Protein AF-A0A645EYM7-F1 (afdb_monomer_lite)

Structure (mmCIF, N/CA/C/O backbone):
data_AF-A0A645EYM7-F1
#
_entry.id   AF-A0A645EYM7-F1
#
loop_
_atom_site.group_PDB
_atom_site.id
_atom_site.type_symbol
_atom_site.label_atom_id
_atom_site.label_alt_id
_atom_site.label_comp_id
_atom_site.label_asym_id
_atom_site.label_entity_id
_atom_site.label_seq_id
_atom_site.pdbx_PDB_ins_code
_atom_site.Cartn_x
_atom_site.Cartn_y
_atom_site.Cartn_z
_atom_site.occupancy
_atom_site.B_iso_or_equiv
_atom_site.auth_seq_id
_atom_site.auth_comp_id
_atom_site.auth_asym_id
_atom_site.auth_atom_id
_atom_site.pdbx_PDB_model_num
ATOM 1 N N . MET A 1 1 ? -18.315 10.272 9.580 1.00 70.06 1 MET A N 1
ATOM 2 C CA . MET A 1 1 ? -17.688 8.959 9.859 1.00 70.06 1 MET A CA 1
ATOM 3 C C . MET A 1 1 ? -16.837 8.493 8.682 1.00 70.06 1 MET A C 1
ATOM 5 O O . MET A 1 1 ? -15.646 8.305 8.878 1.00 70.06 1 MET A O 1
ATOM 9 N N . LEU A 1 2 ? -17.404 8.429 7.467 1.00 84.62 2 LEU A N 1
ATOM 10 C CA . LEU A 1 2 ? -16.695 8.062 6.228 1.00 84.62 2 LEU A CA 1
ATOM 11 C C . LEU A 1 2 ? -15.473 8.955 5.913 1.00 84.62 2 LEU A C 1
ATOM 13 O O . LEU A 1 2 ? -14.402 8.462 5.588 1.00 84.62 2 LEU A O 1
ATOM 17 N N . GLU A 1 3 ? -15.597 10.274 6.064 1.00 89.88 3 GLU A N 1
ATOM 18 C CA . GLU A 1 3 ? -14.463 11.180 5.808 1.00 89.88 3 GLU A CA 1
ATOM 19 C C . GLU A 1 3 ? -13.310 10.978 6.798 1.00 89.88 3 GLU A C 1
ATOM 21 O O . GLU A 1 3 ? -12.147 11.020 6.414 1.00 89.88 3 GLU A O 1
ATOM 26 N N . LYS A 1 4 ? -13.620 10.653 8.060 1.00 92.31 4 LYS A N 1
ATOM 27 C CA . LYS A 1 4 ? -12.596 10.369 9.070 1.00 92.31 4 LYS A CA 1
ATOM 28 C C . LYS A 1 4 ? -11.814 9.102 8.719 1.00 92.31 4 LYS A C 1
ATOM 30 O O . LYS A 1 4 ? -10.593 9.132 8.742 1.00 92.31 4 LYS A O 1
ATOM 35 N N . ILE A 1 5 ? -12.497 8.016 8.344 1.00 93.94 5 ILE A N 1
ATOM 36 C CA . ILE A 1 5 ? -11.813 6.776 7.951 1.00 93.94 5 ILE A CA 1
ATOM 37 C C . ILE A 1 5 ? -10.957 6.971 6.691 1.00 93.94 5 ILE A C 1
ATOM 39 O O . ILE A 1 5 ? -9.828 6.494 6.650 1.00 93.94 5 ILE A O 1
ATOM 43 N N . LYS A 1 6 ? -11.432 7.736 5.696 1.00 93.38 6 LYS A N 1
ATOM 44 C CA . LYS A 1 6 ? -10.640 8.065 4.499 1.00 93.38 6 LYS A CA 1
ATOM 45 C C . LYS A 1 6 ? -9.358 8.818 4.846 1.00 93.38 6 LYS A C 1
ATOM 47 O O . LYS A 1 6 ? -8.301 8.470 4.329 1.00 93.38 6 LYS A O 1
ATOM 52 N N . VAL A 1 7 ? -9.443 9.833 5.709 1.00 95.81 7 VAL A N 1
ATOM 53 C CA . VAL A 1 7 ? -8.277 10.619 6.142 1.00 95.81 7 VAL A CA 1
ATOM 54 C C . VAL A 1 7 ? -7.253 9.735 6.850 1.00 95.81 7 VAL A C 1
ATOM 56 O O . VAL A 1 7 ? -6.069 9.829 6.543 1.00 95.81 7 VAL A O 1
ATOM 59 N N . GLU A 1 8 ? -7.698 8.841 7.732 1.00 96.12 8 GLU A N 1
ATOM 60 C CA . GLU A 1 8 ? -6.806 7.916 8.439 1.00 96.12 8 GLU A CA 1
ATOM 61 C C . GLU A 1 8 ? -6.153 6.912 7.479 1.00 96.12 8 GLU A C 1
ATOM 63 O O . GLU A 1 8 ? -4.939 6.742 7.503 1.00 96.12 8 GLU A O 1
ATOM 68 N N . ILE A 1 9 ? -6.910 6.320 6.547 1.00 94.88 9 ILE A N 1
ATOM 69 C CA . ILE A 1 9 ? -6.338 5.441 5.512 1.00 94.88 9 ILE A CA 1
ATOM 70 C C . ILE A 1 9 ? -5.295 6.195 4.675 1.00 94.88 9 ILE A C 1
ATOM 72 O O . ILE A 1 9 ? -4.215 5.669 4.410 1.00 94.88 9 ILE A O 1
ATOM 76 N N . LEU A 1 10 ? -5.584 7.437 4.273 1.00 95.19 10 LEU A N 1
ATOM 77 C CA . LEU A 1 10 ? -4.629 8.271 3.542 1.00 95.19 10 LEU A CA 1
ATOM 78 C C . LEU A 1 10 ? -3.385 8.584 4.378 1.00 95.19 10 LEU A C 1
ATOM 80 O O . LEU A 1 10 ? -2.281 8.570 3.835 1.00 95.19 10 LEU A O 1
ATOM 84 N N . HIS A 1 11 ? -3.542 8.846 5.675 1.00 96.50 11 HIS A N 1
ATOM 85 C CA . HIS A 1 11 ? -2.425 9.068 6.589 1.00 96.50 11 HIS A CA 1
ATOM 86 C C . HIS A 1 11 ? -1.499 7.849 6.631 1.00 96.50 11 HIS A C 1
ATOM 88 O O . HIS A 1 11 ? -0.293 7.971 6.408 1.00 96.50 11 HIS A O 1
ATOM 94 N N . GLU A 1 12 ? -2.067 6.658 6.795 1.00 96.56 12 GLU A N 1
ATOM 95 C CA . GLU A 1 12 ? -1.293 5.422 6.826 1.00 96.56 12 GLU A CA 1
ATOM 96 C C . GLU A 1 12 ? -0.639 5.098 5.474 1.00 96.56 12 GLU A C 1
ATOM 98 O O . GLU A 1 12 ? 0.522 4.689 5.430 1.00 96.56 12 GLU A O 1
ATOM 103 N N . LEU A 1 13 ? -1.316 5.355 4.348 1.00 96.00 13 LEU A N 1
ATOM 104 C CA . LEU A 1 13 ? -0.717 5.242 3.011 1.00 96.00 13 LEU A CA 1
ATOM 105 C C . LEU A 1 13 ? 0.438 6.233 2.805 1.00 96.00 13 LEU A C 1
ATOM 107 O O . LEU A 1 13 ? 1.407 5.915 2.114 1.00 96.00 13 LEU A O 1
ATOM 111 N N . ASN A 1 14 ? 0.357 7.425 3.401 1.00 94.94 14 ASN A N 1
ATOM 112 C CA . ASN A 1 14 ? 1.418 8.432 3.365 1.00 94.94 14 ASN A CA 1
ATOM 113 C C . ASN A 1 14 ? 2.623 8.071 4.246 1.00 94.94 14 ASN A C 1
ATOM 115 O O . ASN A 1 14 ? 3.704 8.603 4.009 1.00 94.94 14 ASN A O 1
ATOM 119 N N . SER A 1 15 ? 2.473 7.154 5.207 1.00 95.62 15 SER A N 1
ATOM 120 C CA . SER A 1 15 ? 3.593 6.638 6.012 1.00 95.62 15 SER A CA 1
ATOM 121 C C . SER A 1 15 ? 4.522 5.696 5.228 1.00 95.62 15 SER A C 1
ATOM 123 O O . SER A 1 15 ? 5.640 5.392 5.657 1.00 95.62 15 SER A O 1
ATOM 125 N N . LEU A 1 16 ? 4.071 5.207 4.068 1.00 96.12 16 LEU A N 1
ATOM 126 C CA . LEU A 1 16 ? 4.873 4.365 3.192 1.00 96.12 16 LEU A CA 1
ATOM 127 C C . LEU A 1 16 ? 5.966 5.176 2.493 1.00 96.12 16 LEU A C 1
ATOM 129 O O . LEU A 1 16 ? 5.782 6.330 2.111 1.00 96.12 16 LEU A O 1
ATOM 133 N N . THR A 1 17 ? 7.101 4.525 2.225 1.00 95.25 17 THR A N 1
ATOM 134 C CA . THR A 1 17 ? 8.127 5.113 1.357 1.00 95.25 17 THR A CA 1
ATOM 135 C C . THR A 1 17 ? 7.572 5.345 -0.047 1.00 95.25 17 THR A C 1
ATOM 137 O O . THR A 1 17 ? 6.676 4.624 -0.490 1.00 95.25 17 THR A O 1
ATOM 140 N N . PHE A 1 18 ? 8.150 6.300 -0.783 1.00 93.25 18 PHE A N 1
ATOM 141 C CA . PHE A 1 18 ? 7.710 6.653 -2.138 1.00 93.25 18 PHE A CA 1
ATOM 142 C C . PHE A 1 18 ? 7.495 5.425 -3.039 1.00 93.25 18 PHE A C 1
ATOM 144 O O . PHE A 1 18 ? 6.421 5.255 -3.606 1.00 93.25 18 PHE A O 1
ATOM 151 N N . HIS A 1 19 ? 8.471 4.515 -3.094 1.00 93.38 19 HIS A N 1
ATOM 152 C CA . HIS A 1 19 ? 8.385 3.305 -3.914 1.00 93.38 19 HIS A CA 1
ATOM 153 C C . HIS A 1 19 ? 7.284 2.342 -3.452 1.00 93.38 19 HIS A C 1
ATOM 155 O O . HIS A 1 19 ? 6.559 1.797 -4.280 1.00 93.38 19 HIS A O 1
ATOM 161 N N . LYS A 1 20 ? 7.118 2.147 -2.136 1.00 96.50 20 LYS A N 1
ATOM 162 C CA . LYS A 1 20 ? 6.028 1.326 -1.586 1.00 96.50 20 LYS A CA 1
ATOM 163 C C . LYS A 1 20 ? 4.669 1.924 -1.938 1.00 96.50 20 LYS A C 1
ATOM 165 O O . LYS A 1 20 ? 3.788 1.201 -2.391 1.00 96.50 20 LYS A O 1
ATOM 170 N N . LYS A 1 21 ? 4.523 3.240 -1.775 1.00 96.62 21 LYS A N 1
ATOM 171 C CA . LYS A 1 21 ? 3.296 3.968 -2.090 1.00 96.62 21 LYS A CA 1
ATOM 172 C C . LYS A 1 21 ? 2.970 3.901 -3.583 1.00 96.62 21 LYS A C 1
ATOM 174 O O . LYS A 1 21 ? 1.845 3.560 -3.923 1.00 96.62 21 LYS A O 1
ATOM 179 N N . ALA A 1 22 ? 3.945 4.144 -4.459 1.00 96.31 22 ALA A N 1
ATOM 180 C CA . ALA A 1 22 ? 3.770 4.056 -5.909 1.00 96.31 22 ALA A CA 1
ATOM 181 C C . ALA A 1 22 ? 3.312 2.655 -6.348 1.00 96.31 22 ALA A C 1
ATOM 183 O O . ALA A 1 22 ? 2.372 2.529 -7.126 1.00 96.31 22 ALA A O 1
ATOM 184 N N . VAL A 1 23 ? 3.919 1.599 -5.795 1.00 97.69 23 VAL A N 1
ATOM 185 C CA . VAL A 1 23 ? 3.519 0.214 -6.084 1.00 97.69 23 VAL A CA 1
ATOM 186 C C . VAL A 1 23 ? 2.108 -0.095 -5.572 1.00 97.69 23 VAL A C 1
ATOM 188 O O . VAL A 1 23 ? 1.330 -0.720 -6.288 1.00 97.69 23 VAL A O 1
ATOM 191 N N . ILE A 1 24 ? 1.763 0.323 -4.348 1.00 97.56 24 ILE A N 1
ATOM 192 C CA . ILE A 1 24 ? 0.443 0.058 -3.755 1.00 97.56 24 ILE A CA 1
ATOM 193 C C . ILE A 1 24 ? -0.665 0.799 -4.503 1.00 97.56 24 ILE A C 1
ATOM 195 O O . ILE A 1 24 ? -1.662 0.173 -4.855 1.00 97.56 24 ILE A O 1
ATOM 199 N N . LEU A 1 25 ? -0.485 2.096 -4.770 1.00 96.62 25 LEU A N 1
ATOM 200 C CA . LEU A 1 25 ? -1.469 2.893 -5.504 1.00 96.62 25 LEU A CA 1
ATOM 201 C C . LEU A 1 25 ? -1.616 2.384 -6.939 1.00 96.62 25 LEU A C 1
ATOM 203 O O . LEU A 1 25 ? -2.730 2.079 -7.357 1.00 96.62 25 LEU A O 1
ATOM 207 N N . GLY A 1 26 ? -0.496 2.164 -7.632 1.00 97.00 26 GLY A N 1
ATOM 208 C CA . GLY A 1 26 ? -0.505 1.649 -8.996 1.00 97.00 26 GLY A CA 1
ATOM 209 C C . GLY A 1 26 ? -1.229 0.307 -9.120 1.00 97.00 26 GLY A C 1
ATOM 210 O O . GLY A 1 26 ? -1.976 0.097 -10.069 1.00 97.00 26 GLY A O 1
ATOM 211 N N . PHE A 1 27 ? -1.047 -0.603 -8.157 1.00 97.56 27 PHE A N 1
ATOM 212 C CA . PHE A 1 27 ? -1.665 -1.929 -8.213 1.00 97.56 27 PHE A CA 1
ATOM 213 C C . PHE A 1 27 ? -3.132 -1.943 -7.753 1.00 97.56 27 PHE A C 1
ATOM 215 O O . PHE A 1 27 ? -3.973 -2.517 -8.439 1.00 97.56 27 PHE A O 1
ATOM 222 N N . TYR A 1 28 ? -3.448 -1.351 -6.596 1.00 96.56 28 TYR A N 1
ATOM 223 C CA . TYR A 1 28 ? -4.772 -1.486 -5.970 1.00 96.56 28 TYR A CA 1
ATOM 224 C C . TYR A 1 28 ? -5.757 -0.370 -6.317 1.00 96.56 28 TYR A C 1
ATOM 226 O O . TYR A 1 28 ? -6.960 -0.596 -6.225 1.00 96.56 28 TYR A O 1
ATOM 234 N N . ILE A 1 29 ? -5.271 0.821 -6.672 1.00 94.50 29 ILE A N 1
ATOM 235 C CA . ILE A 1 29 ? -6.121 1.981 -6.970 1.00 94.50 29 ILE A CA 1
ATOM 236 C C . ILE A 1 29 ? -6.210 2.187 -8.480 1.00 94.50 29 ILE A C 1
ATOM 238 O O . ILE A 1 29 ? -7.307 2.248 -9.026 1.00 94.50 29 ILE A O 1
ATOM 242 N N . ASP A 1 30 ? -5.063 2.214 -9.158 1.00 95.75 30 ASP A N 1
ATOM 243 C CA . ASP A 1 30 ? -4.998 2.493 -10.597 1.00 95.75 30 ASP A CA 1
ATOM 244 C C . ASP A 1 30 ? -5.173 1.230 -11.466 1.00 95.75 30 ASP A C 1
ATOM 246 O O . ASP A 1 30 ? -5.323 1.328 -12.684 1.00 95.75 30 ASP A O 1
ATOM 250 N N . GLY A 1 31 ? -5.138 0.031 -10.867 1.00 96.50 31 GLY A N 1
ATOM 251 C CA . GLY A 1 31 ? -5.335 -1.244 -11.572 1.00 96.50 31 GLY A CA 1
ATOM 252 C C . GLY A 1 31 ? -4.258 -1.562 -12.619 1.00 96.50 31 GLY A C 1
ATOM 253 O O . GLY A 1 31 ? -4.524 -2.258 -13.602 1.00 96.50 31 GLY A O 1
ATOM 254 N N . LEU A 1 32 ? -3.044 -1.035 -12.449 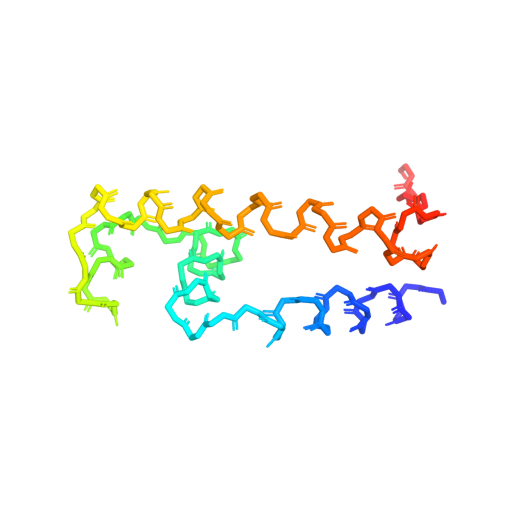1.00 97.31 32 LEU A N 1
ATOM 255 C CA . LEU A 1 32 ? -1.958 -1.173 -13.414 1.00 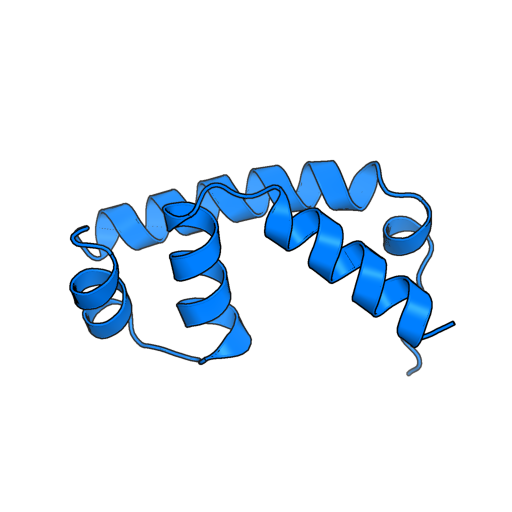97.31 32 LEU A CA 1
ATOM 256 C C . LEU A 1 32 ? -1.352 -2.581 -13.413 1.00 97.31 32 LEU A C 1
ATOM 258 O O . LEU A 1 32 ? -1.173 -3.227 -12.379 1.00 97.31 32 LEU A O 1
ATOM 262 N N . GLN A 1 33 ? -0.931 -3.020 -14.600 1.00 97.25 33 GLN A N 1
ATOM 263 C CA . GLN A 1 33 ? -0.123 -4.227 -14.764 1.00 97.25 33 GLN A CA 1
ATOM 264 C C . GLN A 1 33 ? 1.304 -4.026 -14.231 1.00 97.25 33 GLN A C 1
ATOM 266 O O . GLN A 1 33 ? 1.830 -2.908 -14.197 1.00 97.25 33 GLN A O 1
ATOM 271 N N . TRP A 1 34 ? 1.966 -5.125 -13.863 1.00 97.19 34 TRP A N 1
ATOM 272 C CA . TRP A 1 34 ? 3.304 -5.093 -13.266 1.00 97.19 34 TRP A CA 1
ATOM 273 C C . TRP A 1 34 ? 4.352 -4.434 -14.157 1.00 97.19 34 TRP A C 1
ATOM 275 O O . TRP A 1 34 ? 5.252 -3.780 -13.646 1.00 97.19 34 TRP A O 1
ATOM 285 N N . GLU A 1 35 ? 4.225 -4.569 -15.470 1.00 96.50 35 GLU A N 1
ATOM 286 C CA . GLU A 1 35 ? 5.108 -3.989 -16.477 1.00 96.50 35 GLU A CA 1
ATOM 287 C C . GLU A 1 35 ? 5.028 -2.455 -16.458 1.00 96.50 35 GLU A C 1
ATOM 289 O O . GLU A 1 35 ? 6.045 -1.770 -16.559 1.00 96.50 35 GLU A O 1
ATOM 294 N N . ARG A 1 36 ? 3.826 -1.899 -16.248 1.00 96.94 36 ARG A N 1
ATOM 295 C CA . ARG A 1 36 ? 3.612 -0.448 -16.124 1.00 96.94 36 ARG A CA 1
ATOM 296 C C . ARG A 1 36 ? 4.169 0.091 -14.809 1.00 96.94 36 ARG A C 1
ATOM 298 O O . ARG A 1 36 ? 4.873 1.096 -14.817 1.00 96.94 36 ARG A O 1
ATOM 305 N N . ILE A 1 37 ? 3.910 -0.602 -13.700 1.00 97.12 37 ILE A N 1
ATOM 306 C CA . ILE A 1 37 ? 4.438 -0.231 -12.375 1.00 97.12 37 ILE A CA 1
ATOM 307 C C . ILE A 1 37 ? 5.971 -0.326 -12.365 1.00 97.12 37 ILE A C 1
ATOM 309 O O . ILE A 1 37 ? 6.658 0.539 -11.821 1.00 97.12 37 ILE A O 1
ATOM 313 N N . SER A 1 38 ? 6.517 -1.360 -13.003 1.00 96.69 38 SER A N 1
ATOM 314 C CA . SER A 1 38 ? 7.954 -1.573 -13.175 1.00 96.69 38 SER A CA 1
ATOM 315 C C . SER A 1 38 ? 8.612 -0.393 -13.889 1.00 96.69 38 SER A C 1
ATOM 317 O O . SER A 1 38 ? 9.587 0.160 -13.379 1.00 96.69 38 SER A O 1
ATOM 319 N N . ALA A 1 39 ? 8.024 0.062 -15.000 1.00 95.00 39 ALA A N 1
ATOM 320 C CA . ALA A 1 39 ? 8.519 1.215 -15.748 1.00 95.00 39 ALA A CA 1
ATOM 321 C C . ALA A 1 39 ? 8.466 2.530 -14.947 1.00 95.00 39 ALA A C 1
ATOM 323 O O . ALA A 1 39 ? 9.369 3.350 -15.061 1.00 95.00 39 ALA A O 1
ATOM 324 N N . GLN A 1 40 ? 7.441 2.736 -14.113 1.00 93.69 40 GLN A N 1
ATOM 325 C CA . GLN A 1 40 ? 7.306 3.951 -13.294 1.00 93.69 40 GLN A CA 1
ATOM 326 C C . GLN A 1 40 ? 8.258 3.983 -12.094 1.00 93.69 40 GLN A C 1
ATOM 328 O O . GLN A 1 40 ? 8.651 5.053 -11.637 1.00 93.69 40 GLN A O 1
ATOM 333 N N . THR A 1 41 ? 8.594 2.812 -11.552 1.00 92.50 41 THR A N 1
ATOM 334 C CA . THR A 1 41 ? 9.363 2.688 -10.304 1.00 92.50 41 THR A CA 1
ATOM 335 C C . THR A 1 41 ? 10.830 2.328 -10.521 1.00 92.50 41 THR A C 1
ATOM 337 O O . THR A 1 41 ? 11.587 2.313 -9.555 1.00 92.50 41 THR A O 1
ATOM 340 N N . ASN A 1 42 ? 11.240 2.049 -11.764 1.00 94.06 42 ASN A N 1
ATOM 341 C CA . ASN A 1 42 ? 12.573 1.551 -12.125 1.00 94.06 42 ASN A CA 1
ATOM 342 C C . ASN A 1 42 ? 12.970 0.259 -11.382 1.00 94.06 42 ASN A C 1
ATOM 344 O O . ASN A 1 42 ? 14.146 0.008 -11.118 1.00 94.06 42 ASN A O 1
ATOM 348 N N . TYR A 1 43 ? 11.986 -0.585 -11.065 1.00 95.56 43 TYR A N 1
ATOM 349 C CA . TYR A 1 43 ? 12.187 -1.906 -10.469 1.00 95.56 43 TYR A CA 1
ATOM 350 C C . TYR A 1 43 ? 11.670 -2.998 -11.387 1.00 95.56 43 TYR A C 1
ATOM 352 O O . TYR A 1 43 ? 10.695 -2.796 -12.097 1.00 95.56 43 TYR A O 1
ATOM 360 N N . SER A 1 44 ? 12.263 -4.191 -11.344 1.00 97.38 44 SER A N 1
ATOM 361 C CA . SER A 1 44 ? 11.710 -5.344 -12.066 1.00 97.38 44 SER A CA 1
ATOM 362 C C . SER A 1 44 ? 10.318 -5.737 -11.538 1.00 97.38 44 SER A C 1
ATOM 364 O O . SER A 1 44 ? 10.040 -5.551 -10.349 1.00 97.38 44 SER A O 1
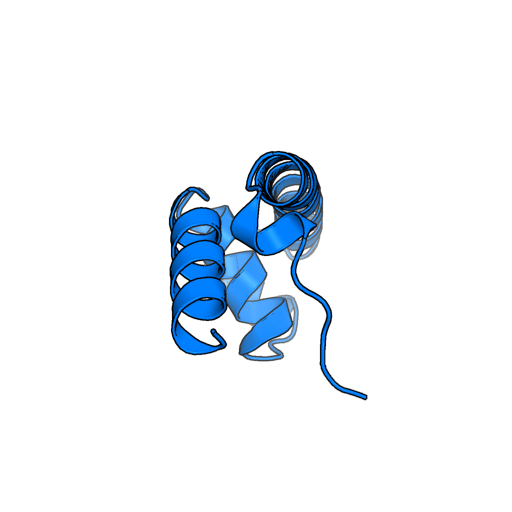ATOM 366 N N . PRO A 1 45 ? 9.465 -6.398 -12.346 1.00 97.31 45 PRO A N 1
ATOM 367 C CA . PRO A 1 45 ? 8.159 -6.888 -11.895 1.00 97.31 45 PRO A CA 1
ATOM 368 C C . PRO A 1 45 ? 8.216 -7.740 -10.617 1.00 97.31 45 PRO A C 1
ATOM 370 O O . PRO A 1 45 ? 7.338 -7.649 -9.759 1.00 97.31 45 PRO A O 1
ATOM 373 N N . ARG A 1 46 ? 9.271 -8.551 -10.448 1.00 97.69 46 ARG A N 1
ATOM 374 C CA . ARG A 1 46 ? 9.498 -9.341 -9.226 1.00 97.69 46 ARG A CA 1
ATOM 375 C C . ARG A 1 46 ? 9.768 -8.450 -8.015 1.00 97.69 46 ARG A C 1
ATOM 377 O O . ARG A 1 46 ? 9.217 -8.693 -6.945 1.00 97.69 46 ARG A O 1
ATOM 384 N N . GLN A 1 47 ? 10.599 -7.422 -8.173 1.00 97.81 47 GLN A N 1
ATOM 385 C CA . GLN A 1 47 ? 10.859 -6.454 -7.109 1.00 97.81 47 GLN A CA 1
ATOM 386 C C . GLN A 1 47 ? 9.598 -5.663 -6.762 1.00 97.81 47 GLN A C 1
ATOM 388 O O . GLN A 1 47 ? 9.326 -5.499 -5.579 1.00 97.81 47 GLN A O 1
ATOM 393 N N . CYS A 1 48 ? 8.784 -5.261 -7.743 1.00 97.81 48 CYS A N 1
ATOM 394 C CA . CYS A 1 48 ? 7.495 -4.615 -7.484 1.00 97.81 48 CYS A CA 1
ATOM 395 C C . CYS A 1 48 ? 6.581 -5.503 -6.625 1.00 97.81 48 CYS A C 1
ATOM 397 O O . CYS A 1 48 ? 6.024 -5.022 -5.643 1.00 97.81 48 CYS A O 1
ATOM 399 N N . ARG A 1 49 ? 6.489 -6.809 -6.914 1.00 97.81 49 ARG A N 1
ATOM 400 C CA . ARG A 1 49 ? 5.728 -7.758 -6.075 1.00 97.81 49 ARG A CA 1
ATOM 401 C C . ARG A 1 49 ? 6.280 -7.836 -4.650 1.00 97.81 49 ARG A C 1
ATOM 403 O O . ARG A 1 49 ? 5.518 -7.708 -3.700 1.00 97.81 49 ARG A O 1
ATOM 410 N N . ASN A 1 50 ? 7.600 -7.942 -4.491 1.00 98.00 50 ASN A N 1
ATOM 411 C CA . ASN A 1 50 ? 8.231 -7.958 -3.166 1.00 98.00 50 ASN A CA 1
ATOM 412 C C . ASN A 1 50 ? 7.999 -6.646 -2.392 1.00 98.00 50 ASN A C 1
ATOM 414 O O . ASN A 1 50 ? 7.763 -6.660 -1.184 1.00 98.00 50 ASN A O 1
ATOM 418 N N . ILE A 1 51 ? 8.071 -5.501 -3.076 1.00 97.75 51 ILE A N 1
ATOM 419 C CA . ILE A 1 51 ? 7.795 -4.180 -2.501 1.00 97.75 51 ILE A CA 1
ATOM 420 C C . ILE A 1 51 ? 6.335 -4.102 -2.059 1.00 97.75 51 ILE A C 1
ATOM 422 O O . ILE A 1 51 ? 6.085 -3.669 -0.934 1.00 97.75 51 ILE A O 1
ATOM 426 N N . ARG A 1 52 ? 5.392 -4.569 -2.892 1.00 97.88 52 ARG A N 1
ATOM 427 C CA . ARG A 1 52 ? 3.969 -4.666 -2.541 1.00 97.88 52 ARG A CA 1
ATOM 428 C C . ARG A 1 52 ? 3.790 -5.499 -1.277 1.00 97.88 52 ARG A C 1
ATOM 430 O O . ARG A 1 52 ? 3.168 -5.025 -0.337 1.00 97.88 52 ARG A O 1
ATOM 437 N N . ASP A 1 53 ? 4.352 -6.703 -1.226 1.00 98.19 53 ASP A N 1
ATOM 438 C CA . ASP A 1 53 ? 4.160 -7.615 -0.093 1.00 98.19 53 ASP A CA 1
ATOM 439 C C . ASP A 1 53 ? 4.701 -7.014 1.214 1.00 98.19 53 ASP A C 1
ATOM 441 O O . ASP A 1 53 ? 4.058 -7.088 2.261 1.00 98.19 53 ASP A O 1
ATOM 445 N N . ASN A 1 54 ? 5.852 -6.339 1.154 1.00 97.81 54 ASN A N 1
ATOM 446 C CA . ASN A 1 54 ? 6.405 -5.616 2.297 1.00 97.81 54 ASN A CA 1
ATOM 447 C C . ASN A 1 54 ? 5.569 -4.389 2.692 1.00 97.81 54 ASN A C 1
ATOM 449 O O . ASN A 1 54 ? 5.456 -4.086 3.880 1.00 97.81 54 ASN A O 1
ATOM 453 N N . ALA A 1 55 ? 5.000 -3.669 1.723 1.00 97.75 55 ALA A N 1
ATOM 454 C CA . ALA A 1 55 ? 4.111 -2.542 1.983 1.00 97.75 55 ALA A CA 1
ATOM 455 C C . ALA A 1 55 ? 2.798 -3.003 2.629 1.00 97.75 55 ALA A C 1
ATOM 457 O O . ALA A 1 55 ? 2.377 -2.404 3.612 1.00 97.75 55 ALA A O 1
ATOM 458 N N . ILE A 1 56 ? 2.210 -4.107 2.157 1.00 97.62 56 ILE A N 1
ATOM 459 C CA . ILE A 1 56 ? 1.016 -4.712 2.758 1.00 97.62 56 ILE A CA 1
ATOM 460 C C . ILE A 1 56 ? 1.288 -5.143 4.196 1.00 97.62 56 ILE A C 1
ATOM 462 O O . ILE A 1 56 ? 0.513 -4.788 5.074 1.00 97.62 56 ILE A O 1
ATOM 466 N N . LYS A 1 57 ? 2.406 -5.824 4.481 1.00 97.81 57 LYS A N 1
ATOM 467 C CA . LYS A 1 57 ? 2.762 -6.196 5.865 1.00 97.81 57 LYS A CA 1
ATOM 468 C C . LYS A 1 57 ? 2.846 -4.982 6.793 1.00 97.81 57 LYS A C 1
ATOM 470 O O . LYS A 1 57 ? 2.378 -5.043 7.926 1.00 97.81 57 LYS A O 1
ATOM 475 N N . GLN A 1 58 ? 3.429 -3.884 6.311 1.00 97.31 58 GLN A N 1
ATOM 476 C CA . GLN A 1 58 ? 3.498 -2.635 7.067 1.00 97.31 58 GLN A CA 1
ATOM 477 C C . GLN A 1 58 ? 2.103 -2.031 7.277 1.00 97.31 58 GLN A C 1
ATOM 479 O O . GLN A 1 58 ? 1.751 -1.723 8.409 1.00 97.31 58 GLN A O 1
ATOM 484 N N . LEU A 1 59 ? 1.291 -1.922 6.221 1.00 97.44 59 LEU A N 1
ATOM 485 C CA . LEU A 1 59 ? -0.072 -1.393 6.318 1.00 97.44 59 LEU A CA 1
ATOM 486 C C . LEU A 1 59 ? -0.961 -2.237 7.233 1.00 97.44 59 LEU A C 1
ATOM 488 O O . LEU A 1 59 ? -1.720 -1.671 8.002 1.00 97.44 59 LEU A O 1
ATOM 492 N N . MET A 1 60 ? -0.846 -3.567 7.203 1.00 96.75 60 MET A N 1
ATOM 493 C CA . MET A 1 60 ? -1.587 -4.451 8.108 1.00 96.75 60 MET A CA 1
ATOM 494 C C . MET A 1 60 ? -1.285 -4.128 9.571 1.00 96.75 60 MET A C 1
ATOM 496 O O . MET A 1 60 ? -2.209 -4.003 10.372 1.00 96.75 60 MET A O 1
ATOM 500 N N . LYS A 1 61 ? -0.001 -3.950 9.912 1.00 97.25 61 LYS A N 1
ATOM 501 C CA . LYS A 1 61 ? 0.404 -3.542 11.259 1.00 97.25 61 LYS A CA 1
ATOM 502 C C . LYS A 1 61 ? -0.185 -2.173 11.603 1.00 97.25 61 LYS A C 1
ATOM 504 O O . LYS A 1 61 ? -0.908 -2.052 12.587 1.00 97.25 61 LYS A O 1
ATOM 509 N N . ASN A 1 62 ? 0.057 -1.178 10.759 1.00 96.56 62 ASN A N 1
ATOM 510 C CA . ASN A 1 62 ? -0.414 0.186 10.966 1.00 96.56 62 ASN A CA 1
ATOM 511 C C . ASN A 1 62 ? -1.940 0.271 11.136 1.00 96.56 62 ASN A C 1
ATOM 513 O O . ASN A 1 62 ? -2.431 0.889 12.072 1.00 96.56 62 ASN A O 1
ATOM 517 N N . PHE A 1 63 ? -2.703 -0.398 10.269 1.00 96.44 63 PHE A N 1
ATOM 518 C CA . PHE A 1 63 ? -4.165 -0.396 10.319 1.00 96.44 63 PHE A CA 1
ATOM 519 C C . PHE A 1 63 ? -4.689 -1.084 11.580 1.00 96.44 63 PHE A C 1
ATOM 521 O O . PHE A 1 63 ? -5.706 -0.657 12.115 1.00 96.44 63 PHE A O 1
ATOM 528 N N . SER A 1 64 ? -3.996 -2.118 12.072 1.00 96.31 64 SER A N 1
ATOM 529 C CA . SER A 1 64 ? -4.356 -2.775 13.334 1.00 96.31 64 SER A CA 1
ATOM 530 C C . SER A 1 64 ? -4.094 -1.893 14.561 1.00 96.31 64 SER A C 1
ATOM 532 O O . SER A 1 64 ? -4.831 -1.966 15.542 1.00 96.31 64 SER A O 1
ATOM 534 N N . GLU A 1 65 ? -3.077 -1.030 14.501 1.00 96.44 65 GLU A N 1
ATOM 535 C CA . GLU A 1 65 ? -2.727 -0.089 15.572 1.00 96.44 65 GLU A CA 1
ATOM 536 C C . GLU A 1 65 ? -3.590 1.190 15.515 1.00 96.44 65 GLU A C 1
ATOM 538 O O . GLU A 1 65 ? -3.891 1.795 16.550 1.00 96.44 65 GLU A O 1
ATOM 543 N N . ASN A 1 66 ? -4.060 1.579 14.325 1.00 96.62 66 ASN A N 1
ATOM 544 C CA . ASN A 1 66 ? -4.953 2.715 14.129 1.00 96.62 66 ASN A CA 1
ATOM 545 C C . ASN A 1 66 ? -6.394 2.361 14.534 1.00 96.62 66 ASN A C 1
ATOM 547 O O . ASN A 1 66 ? -7.165 1.783 13.769 1.00 96.62 66 ASN A O 1
ATOM 551 N N . LYS A 1 67 ? -6.797 2.775 15.741 1.00 94.81 67 LYS A N 1
ATOM 552 C CA . LYS A 1 67 ? -8.125 2.484 16.314 1.00 94.81 67 LYS A CA 1
ATOM 553 C C . LYS A 1 67 ? -9.302 2.973 15.467 1.00 94.81 67 LYS A C 1
ATOM 555 O O . LYS A 1 67 ? -10.397 2.438 15.618 1.00 94.81 67 LYS A O 1
ATOM 560 N N . VAL A 1 68 ? -9.128 4.005 14.641 1.00 95.25 68 VAL A N 1
ATOM 561 C CA . VAL A 1 68 ? -10.211 4.483 13.770 1.00 95.25 68 VAL A CA 1
ATOM 562 C C . VAL A 1 68 ? -10.428 3.495 12.634 1.00 95.25 68 VAL A C 1
ATOM 564 O O . VAL A 1 68 ? -11.575 3.175 12.341 1.00 95.25 68 VAL A O 1
ATOM 567 N N . ILE A 1 69 ? -9.342 2.995 12.039 1.00 95.06 69 ILE A N 1
ATOM 568 C CA . ILE A 1 69 ? -9.388 1.996 10.969 1.00 95.06 69 ILE A CA 1
ATOM 569 C C . ILE A 1 69 ? -9.817 0.634 11.517 1.00 95.06 69 ILE A C 1
ATOM 571 O O . ILE A 1 69 ? -10.761 0.045 11.001 1.00 95.06 69 ILE A O 1
ATOM 575 N N . ALA A 1 70 ? -9.188 0.164 12.595 1.00 95.00 70 ALA A N 1
ATOM 576 C CA . ALA A 1 70 ? -9.436 -1.158 13.170 1.00 95.00 70 ALA A CA 1
ATOM 577 C C . ALA A 1 70 ? -10.887 -1.374 13.638 1.00 95.00 70 ALA A C 1
ATOM 579 O O . ALA A 1 70 ? -11.389 -2.491 13.567 1.00 95.00 70 ALA A O 1
ATOM 580 N N . ASN A 1 71 ? -11.563 -0.318 14.103 1.00 94.19 71 ASN A N 1
ATOM 581 C CA . ASN A 1 71 ? -12.951 -0.389 14.576 1.00 94.19 71 ASN A CA 1
ATOM 582 C C . ASN A 1 71 ? -13.973 0.044 13.512 1.00 94.19 71 ASN A C 1
ATOM 584 O O . ASN A 1 71 ? -15.154 0.214 13.823 1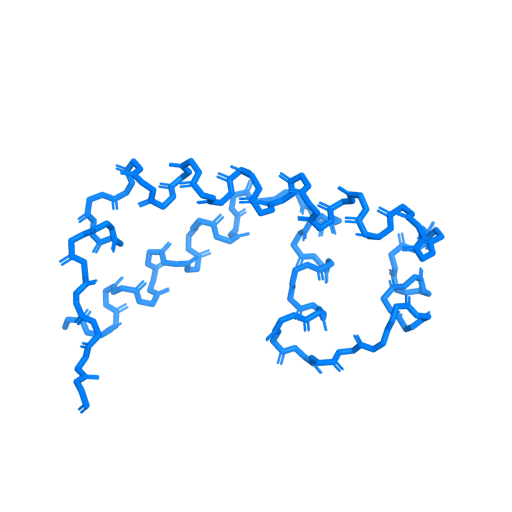.00 94.19 71 ASN A O 1
ATOM 588 N N . TYR A 1 72 ? -13.538 0.306 12.276 1.00 92.88 72 TYR A N 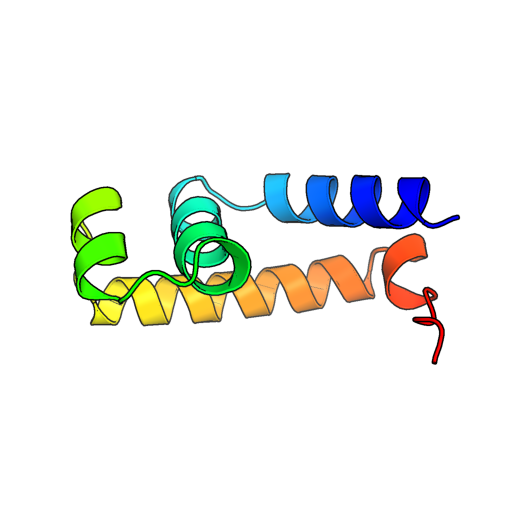1
ATOM 589 C CA . TYR A 1 72 ? -14.448 0.711 11.217 1.00 92.88 72 TYR A CA 1
ATOM 590 C C . TYR A 1 72 ? -15.140 -0.508 10.606 1.00 92.88 72 TYR A C 1
ATOM 592 O O . TYR A 1 72 ? -14.494 -1.392 10.047 1.00 92.88 72 TYR A O 1
ATOM 600 N N . HIS A 1 73 ? -16.469 -0.520 10.669 1.00 89.12 73 HIS A N 1
ATOM 601 C CA . HIS A 1 73 ? -17.298 -1.508 9.992 1.00 89.12 73 HIS A CA 1
ATOM 602 C C . HIS A 1 73 ? -17.812 -0.913 8.682 1.00 89.12 73 HIS A C 1
ATOM 604 O O . HIS A 1 73 ? -18.447 0.147 8.682 1.00 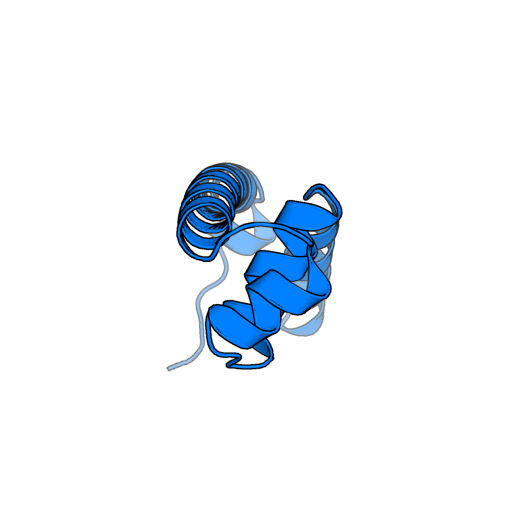89.12 73 HIS A O 1
ATOM 610 N N . PHE A 1 74 ? -17.515 -1.580 7.567 1.00 80.81 74 PHE A N 1
ATOM 611 C CA . PHE A 1 74 ? -18.074 -1.199 6.275 1.00 80.81 74 PHE A CA 1
ATOM 612 C C . PHE A 1 74 ? -19.589 -1.450 6.283 1.00 80.81 74 PHE A C 1
ATOM 614 O O . PHE A 1 74 ? -20.012 -2.489 6.791 1.00 80.81 74 PHE A O 1
ATOM 621 N N . PRO A 1 75 ? -20.399 -0.510 5.769 1.00 81.75 75 PRO A N 1
ATOM 622 C CA . PRO A 1 75 ? -21.820 -0.761 5.565 1.00 81.75 75 PRO A CA 1
ATOM 623 C C . PRO A 1 75 ? -22.006 -1.893 4.541 1.00 81.75 75 PRO A C 1
ATOM 625 O O . PRO A 1 75 ? -21.237 -1.963 3.579 1.00 81.75 75 PRO A O 1
ATOM 628 N N . GLU A 1 76 ? -22.989 -2.766 4.785 1.00 73.31 76 GLU A N 1
ATOM 629 C CA . GLU A 1 76 ? -23.413 -3.838 3.864 1.00 73.31 76 GLU A CA 1
ATOM 630 C C . GLU A 1 76 ? -24.067 -3.295 2.586 1.00 73.31 76 GLU A C 1
ATOM 632 O O . GLU A 1 76 ? -24.724 -2.226 2.654 1.00 73.31 76 GLU A O 1
#

Radius of gyration: 13.55 Å; chains: 1; bounding box: 36×20×33 Å

pLDDT: mean 94.8, std 4.97, range [70.06, 98.19]

Foldseek 3Di:
DVVVLVVLLVVQLVVDDPLLSLLQCVVPPVVHDLVVSCVVNVHHSVVSVVSPVVSVVSSVVSLCVPPVNVPDDDDD

Sequence (76 aa):
MLEKIKVEILHELNSLTFHKKAVILGFYIDGLQWERISAQTNYSPRQCRNIRDNAIKQLMKNFSENKVIANYHFPE

Organism: NCBI:txid1076179

InterPro domains:
  IPR013324 RNA polymerase sigma factor, region 3/4-like [SSF88659] (7-67)

Secondary structure (DSSP, 8-state):
-HHHHHHHHHHHHHTS-HHHHHHHHHHHTS---HHHHHHHHTS-HHHHHHHHHHHHHHHHHHHHH-HHHHTPPPP-